Protein AF-A0A945JQY3-F1 (afdb_monomer)

pLDDT: mean 79.39, std 11.75, range [44.12, 92.62]

Mean predicted aligned error: 6.74 Å

Sequence (109 aa):
MAISMALIERGHESPVTSWSNKIVCTKRDDGSFSLQLVVMGDYGVSREPSYTGIRSPEAFIDGLLSVADWSELRFDNDESVADICFRLHALDAAFADAVIDYVSANHAA

Secondary structure (DSSP, 8-state):
--EEEEEEEEEEE-SS-EEEEEEEEEE-TTS-EEEEEEEEETTEEEEEEEEEEE-SHHHHHHHHHHHHHTTT----TTHHHHHHHHHHHHH-HHHHHHHHHHHHHHHT-

Structure (mmCIF, N/CA/C/O backbone):
data_AF-A0A945JQY3-F1
#
_entry.id   AF-A0A945JQY3-F1
#
loop_
_atom_site.group_PDB
_atom_site.id
_atom_site.type_symbol
_atom_site.label_atom_id
_atom_site.label_alt_id
_atom_site.label_comp_id
_atom_site.label_asym_id
_atom_site.label_entity_id
_atom_site.label_seq_id
_atom_site.pdbx_PDB_ins_code
_atom_site.Cartn_x
_atom_site.Cartn_y
_atom_site.Cartn_z
_atom_site.occupancy
_atom_site.B_iso_or_equiv
_atom_site.auth_seq_id
_atom_site.auth_comp_id
_atom_site.auth_asym_id
_atom_site.auth_atom_id
_atom_site.pdbx_PDB_model_num
ATOM 1 N N . MET A 1 1 ? 5.618 -8.363 15.533 1.00 61.69 1 MET A N 1
ATOM 2 C CA . MET A 1 1 ? 6.143 -8.836 14.243 1.00 61.69 1 MET A CA 1
ATOM 3 C C . MET A 1 1 ? 5.440 -8.086 13.119 1.00 61.69 1 MET A C 1
ATOM 5 O O . MET A 1 1 ? 4.247 -8.285 12.930 1.00 61.69 1 MET A O 1
ATOM 9 N N . ALA A 1 2 ? 6.173 -7.251 12.378 1.00 78.19 2 ALA A N 1
ATOM 10 C CA . ALA A 1 2 ? 5.615 -6.528 11.238 1.00 78.19 2 ALA A CA 1
ATOM 11 C C . ALA A 1 2 ? 5.416 -7.466 10.035 1.00 78.19 2 ALA A C 1
ATOM 13 O O . ALA A 1 2 ? 6.288 -8.288 9.742 1.00 78.19 2 ALA A O 1
ATOM 14 N N . ILE A 1 3 ? 4.282 -7.333 9.347 1.00 85.38 3 ILE A N 1
ATOM 15 C CA . ILE A 1 3 ? 3.953 -8.106 8.141 1.00 85.38 3 ILE A CA 1
ATOM 16 C C . ILE A 1 3 ? 4.014 -7.151 6.951 1.00 85.38 3 ILE A C 1
ATOM 18 O O . ILE A 1 3 ? 3.432 -6.070 7.005 1.00 85.38 3 ILE A O 1
ATOM 22 N N . SER A 1 4 ? 4.727 -7.537 5.893 1.00 86.69 4 SER A N 1
ATOM 23 C CA . SER A 1 4 ? 4.901 -6.730 4.681 1.00 86.69 4 SER A CA 1
ATOM 24 C C . SER A 1 4 ? 4.304 -7.436 3.470 1.00 86.69 4 SER A C 1
ATOM 26 O O . SER A 1 4 ? 4.504 -8.637 3.299 1.00 86.69 4 SER A O 1
ATOM 28 N N . MET A 1 5 ? 3.625 -6.679 2.615 1.00 86.19 5 MET A N 1
ATOM 29 C CA . MET A 1 5 ? 2.990 -7.150 1.388 1.00 86.19 5 MET A CA 1
ATOM 30 C C . MET A 1 5 ? 3.258 -6.159 0.254 1.00 86.19 5 MET A C 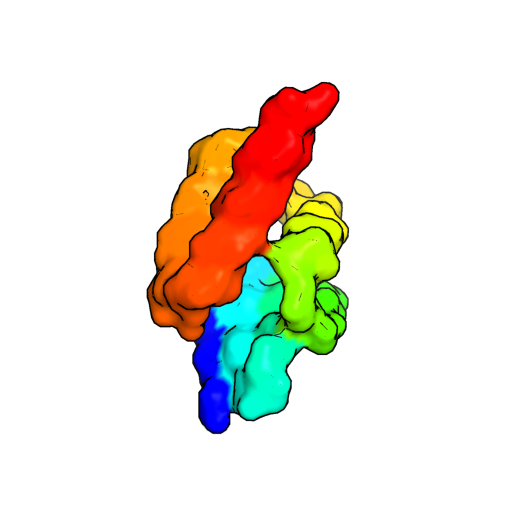1
ATOM 32 O O . MET A 1 5 ? 3.087 -4.955 0.429 1.00 86.19 5 MET A O 1
ATOM 36 N N . ALA A 1 6 ? 3.660 -6.644 -0.921 1.00 83.38 6 ALA A N 1
ATOM 37 C CA . ALA A 1 6 ? 3.740 -5.801 -2.112 1.00 83.38 6 ALA A CA 1
ATOM 38 C C . ALA A 1 6 ? 2.324 -5.544 -2.644 1.00 83.38 6 ALA A C 1
ATOM 40 O O . ALA A 1 6 ? 1.654 -6.480 -3.074 1.00 83.38 6 ALA A O 1
ATOM 41 N N . LEU A 1 7 ? 1.880 -4.289 -2.617 1.00 80.12 7 LEU A N 1
ATOM 42 C CA . LEU A 1 7 ? 0.587 -3.860 -3.151 1.00 80.12 7 LEU A CA 1
ATOM 43 C C . LEU A 1 7 ? 0.616 -3.723 -4.670 1.00 80.12 7 LEU A C 1
ATOM 45 O O . LEU A 1 7 ? -0.362 -4.041 -5.328 1.00 80.12 7 LEU A O 1
ATOM 49 N N . ILE A 1 8 ? 1.739 -3.262 -5.221 1.00 77.75 8 ILE A N 1
ATOM 50 C CA . ILE A 1 8 ? 1.907 -3.031 -6.658 1.00 77.75 8 ILE A CA 1
ATOM 51 C C . ILE A 1 8 ? 3.266 -3.558 -7.071 1.00 77.75 8 ILE A C 1
ATOM 53 O O . ILE A 1 8 ? 4.232 -3.432 -6.320 1.00 77.75 8 ILE A O 1
ATOM 57 N N . GLU A 1 9 ? 3.331 -4.133 -8.266 1.00 73.19 9 GLU A N 1
ATOM 58 C CA . GLU A 1 9 ? 4.566 -4.541 -8.915 1.00 73.19 9 GLU A CA 1
ATOM 59 C C . GLU A 1 9 ? 4.455 -4.265 -10.414 1.00 73.19 9 GLU A C 1
ATOM 61 O O . GLU A 1 9 ? 3.571 -4.797 -11.086 1.00 73.19 9 GLU A O 1
ATOM 66 N N . ARG A 1 10 ? 5.346 -3.423 -10.939 1.00 72.38 10 ARG A N 1
ATOM 67 C CA . ARG A 1 10 ? 5.498 -3.208 -12.381 1.00 72.38 10 ARG A CA 1
ATOM 68 C C . ARG A 1 10 ? 6.950 -3.423 -12.756 1.00 72.38 10 ARG A C 1
ATOM 70 O O . ARG A 1 10 ? 7.829 -2.737 -12.244 1.00 72.38 10 ARG A O 1
ATOM 77 N N . GLY A 1 11 ? 7.179 -4.392 -13.633 1.00 67.88 11 GLY A N 1
ATOM 78 C CA . GLY A 1 11 ? 8.458 -4.587 -14.297 1.00 67.88 11 GLY A CA 1
ATOM 79 C C . GLY A 1 11 ? 8.518 -3.761 -15.575 1.00 67.88 11 GLY A C 1
ATOM 80 O O . GLY A 1 11 ? 7.537 -3.676 -16.312 1.00 67.88 11 GLY A O 1
ATOM 81 N N . HIS A 1 12 ? 9.676 -3.176 -15.8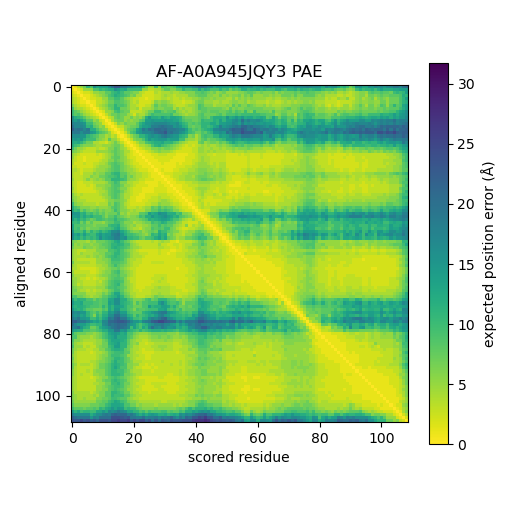31 1.00 63.19 12 HIS A N 1
ATOM 82 C CA . HIS A 1 12 ? 10.054 -2.606 -17.106 1.00 63.19 12 HIS A CA 1
ATOM 83 C C . HIS A 1 12 ? 11.266 -3.378 -17.628 1.00 63.19 12 HIS A C 1
ATOM 85 O O . HIS A 1 12 ? 12.375 -3.273 -17.097 1.00 63.19 12 HIS A O 1
ATOM 91 N N . GLU A 1 13 ? 11.052 -4.132 -18.701 1.00 61.25 13 GLU A N 1
ATOM 92 C CA . GLU A 1 13 ? 12.103 -4.888 -19.372 1.00 61.25 13 GLU A CA 1
ATOM 93 C C . GLU A 1 13 ? 12.519 -4.160 -20.652 1.00 61.25 13 GLU A C 1
ATOM 95 O O . GLU A 1 13 ? 11.717 -3.939 -21.559 1.00 61.25 13 GLU A O 1
ATOM 100 N N . SER A 1 14 ? 13.792 -3.776 -20.724 1.00 49.47 14 SER A N 1
ATOM 101 C CA . SER A 1 14 ? 14.440 -3.251 -21.925 1.00 49.47 14 SER A CA 1
ATOM 102 C C . SER A 1 14 ? 15.631 -4.144 -22.287 1.00 49.47 14 SER A C 1
ATOM 104 O O . SER A 1 14 ? 16.216 -4.757 -21.394 1.00 49.47 14 SER A O 1
ATOM 106 N N . PRO A 1 15 ? 16.067 -4.199 -23.562 1.00 54.19 15 PRO A N 1
ATOM 107 C CA . PRO A 1 15 ? 17.243 -4.977 -23.970 1.00 54.19 15 PRO A CA 1
ATOM 108 C C . PRO A 1 15 ? 18.545 -4.621 -23.234 1.00 54.19 15 PRO A C 1
ATOM 110 O O . PRO A 1 15 ? 19.521 -5.359 -23.340 1.00 54.19 15 PRO A O 1
ATOM 113 N N . VAL A 1 16 ? 18.585 -3.471 -22.555 1.00 59.28 16 VAL A N 1
ATOM 114 C CA . VAL A 1 16 ? 19.794 -2.905 -21.936 1.00 59.28 16 VAL A CA 1
ATOM 115 C C . VAL A 1 16 ? 19.691 -2.834 -20.411 1.00 59.28 16 VAL A C 1
ATOM 117 O O . VAL A 1 16 ? 20.722 -2.860 -19.746 1.00 59.28 16 VAL A O 1
ATOM 120 N N . THR A 1 17 ? 18.478 -2.746 -19.859 1.00 57.97 17 THR A N 1
ATOM 121 C CA . THR A 1 17 ? 18.246 -2.665 -18.413 1.00 57.97 17 THR A CA 1
ATOM 122 C C . THR A 1 17 ? 16.924 -3.319 -18.023 1.00 57.97 17 THR A C 1
ATOM 124 O O . THR A 1 17 ? 15.913 -3.168 -18.718 1.00 57.97 17 THR A O 1
ATOM 127 N N . SER A 1 18 ? 16.913 -4.001 -16.881 1.00 68.50 18 SER A N 1
ATOM 128 C CA . SER A 1 18 ? 15.689 -4.436 -16.210 1.00 68.50 18 SER A CA 1
ATOM 129 C C . SER A 1 18 ? 15.526 -3.669 -14.906 1.00 68.50 18 SER A C 1
ATOM 131 O O . SER A 1 18 ? 16.460 -3.548 -14.108 1.00 68.50 18 SER A O 1
ATOM 133 N N . TRP A 1 19 ? 14.338 -3.111 -14.696 1.00 70.06 19 TRP A N 1
ATOM 134 C CA . TRP A 1 19 ? 13.972 -2.505 -13.423 1.00 70.06 19 TRP A CA 1
ATOM 135 C C . TRP A 1 19 ? 12.516 -2.802 -13.083 1.00 70.06 19 TRP A C 1
ATOM 137 O O . TRP A 1 19 ? 11.677 -2.977 -13.959 1.00 70.06 19 TRP A O 1
ATOM 147 N N . SER A 1 20 ? 12.211 -2.901 -11.795 1.00 75.44 20 SER A N 1
ATOM 148 C CA . SER A 1 20 ? 10.865 -3.125 -11.286 1.00 75.44 20 SER A CA 1
ATOM 149 C C . SER A 1 20 ? 10.583 -2.208 -10.108 1.00 75.44 20 SER A C 1
ATOM 151 O O . SER A 1 20 ? 11.385 -2.113 -9.177 1.00 75.44 20 SER A O 1
ATOM 153 N N . ASN A 1 21 ? 9.425 -1.560 -10.145 1.00 79.81 21 ASN A N 1
ATOM 154 C CA . ASN A 1 21 ? 8.937 -0.710 -9.072 1.00 79.81 21 ASN A CA 1
ATOM 155 C C . ASN A 1 21 ? 7.872 -1.463 -8.288 1.00 79.81 21 ASN A C 1
ATOM 157 O O . ASN A 1 21 ? 6.939 -2.031 -8.868 1.00 79.81 21 ASN A O 1
ATOM 161 N N . LYS A 1 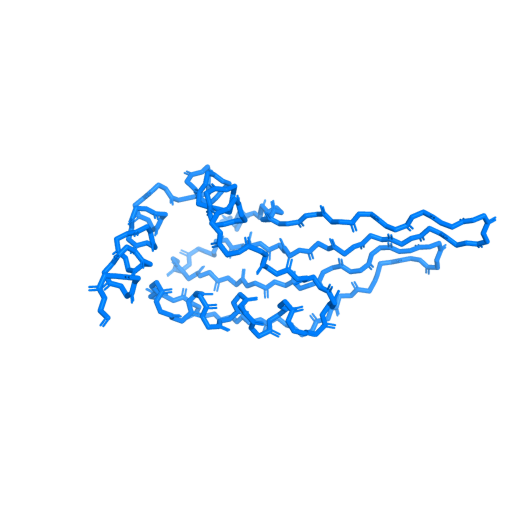22 ? 8.003 -1.455 -6.962 1.00 84.81 22 LYS A N 1
ATOM 162 C CA . LYS A 1 22 ? 7.025 -2.046 -6.053 1.00 84.81 22 LYS A CA 1
ATOM 163 C C . LYS A 1 22 ? 6.639 -1.079 -4.958 1.00 84.81 22 LYS A C 1
ATOM 165 O O . LYS A 1 22 ? 7.512 -0.505 -4.317 1.00 84.81 22 LYS A O 1
ATOM 170 N N . ILE A 1 23 ? 5.346 -0.976 -4.678 1.00 86.38 23 ILE A N 1
ATOM 171 C CA . ILE A 1 23 ? 4.874 -0.336 -3.448 1.00 86.38 23 ILE A CA 1
ATOM 172 C C . ILE A 1 23 ? 4.634 -1.438 -2.428 1.00 86.38 23 ILE A C 1
A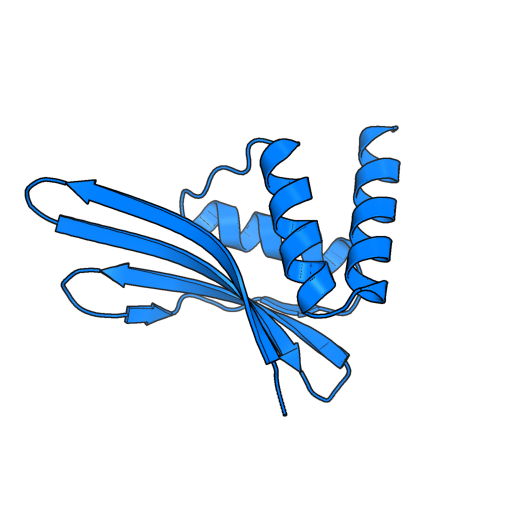TOM 174 O O . ILE A 1 23 ? 3.789 -2.308 -2.631 1.00 86.38 23 ILE A O 1
ATOM 178 N N . VAL A 1 24 ? 5.386 -1.418 -1.335 1.00 89.19 24 VAL A N 1
ATOM 179 C CA . VAL A 1 24 ? 5.258 -2.364 -0.229 1.00 89.19 24 VAL A CA 1
ATOM 180 C C . VAL A 1 24 ? 4.486 -1.704 0.899 1.00 89.19 24 VAL A C 1
ATOM 182 O O . VAL A 1 24 ? 4.883 -0.654 1.399 1.00 89.19 24 VAL A O 1
ATOM 185 N N . CYS A 1 25 ? 3.401 -2.344 1.320 1.00 90.44 25 CYS A N 1
ATOM 186 C CA . CYS A 1 25 ? 2.682 -1.998 2.530 1.00 90.44 25 CYS A CA 1
ATOM 187 C C . CYS A 1 25 ? 3.151 -2.870 3.689 1.00 90.44 25 CYS A C 1
ATOM 189 O O . CYS A 1 25 ? 3.218 -4.091 3.566 1.00 90.44 25 CYS A O 1
ATOM 191 N N . THR A 1 26 ? 3.447 -2.253 4.826 1.00 91.38 26 THR A N 1
ATOM 192 C CA . THR A 1 26 ? 3.837 -2.958 6.047 1.00 91.38 26 THR A CA 1
ATOM 193 C C . THR A 1 26 ? 2.897 -2.589 7.175 1.00 91.38 26 THR A C 1
ATOM 195 O O . THR A 1 26 ? 2.835 -1.420 7.557 1.00 91.38 26 THR A O 1
ATOM 198 N N . LYS A 1 27 ? 2.232 -3.590 7.752 1.00 90.94 27 LYS A N 1
ATOM 199 C CA . LYS A 1 27 ? 1.498 -3.455 9.008 1.00 90.94 27 LYS A CA 1
ATOM 200 C C . LYS A 1 27 ? 2.469 -3.620 10.172 1.00 90.94 27 LYS A C 1
ATOM 202 O O . LYS A 1 27 ? 3.168 -4.632 10.268 1.00 90.94 27 LYS A O 1
ATOM 207 N N . ARG A 1 28 ? 2.532 -2.613 11.039 1.00 90.06 28 ARG A N 1
ATOM 208 C CA . ARG A 1 28 ? 3.363 -2.587 12.247 1.00 90.06 28 ARG A CA 1
ATOM 209 C C . ARG A 1 28 ? 2.604 -3.112 13.460 1.00 90.06 28 ARG A C 1
ATOM 211 O O . ARG A 1 28 ? 1.380 -3.197 13.478 1.00 90.06 28 ARG A O 1
ATOM 218 N N . ASP A 1 29 ? 3.369 -3.399 14.507 1.00 88.06 29 ASP A N 1
ATOM 219 C CA . ASP A 1 29 ? 2.868 -3.928 15.780 1.00 88.06 29 ASP A CA 1
ATOM 220 C C . ASP A 1 29 ? 1.966 -2.945 16.533 1.00 88.06 29 ASP A C 1
ATOM 222 O O . ASP A 1 29 ? 1.122 -3.363 17.319 1.00 88.06 29 ASP A O 1
ATOM 226 N N . ASP A 1 30 ? 2.116 -1.645 16.276 1.00 88.81 30 ASP A N 1
ATOM 227 C CA . ASP A 1 30 ? 1.271 -0.594 16.846 1.00 88.81 30 ASP A CA 1
ATOM 228 C C . ASP A 1 30 ? -0.058 -0.409 16.087 1.00 88.81 30 ASP A C 1
ATOM 230 O O . ASP A 1 30 ? -0.811 0.519 16.383 1.00 88.81 30 ASP A O 1
ATOM 234 N N . GLY A 1 31 ? -0.329 -1.260 15.091 1.00 86.19 31 GLY A N 1
ATOM 235 C CA . GLY A 1 31 ? -1.510 -1.192 14.231 1.00 86.19 31 GLY A CA 1
ATOM 236 C C . GLY A 1 31 ? -1.416 -0.158 13.108 1.00 86.19 31 GLY A C 1
ATOM 237 O O . GLY A 1 31 ? -2.360 -0.036 12.335 1.00 86.19 31 GLY A O 1
ATOM 238 N N . SER A 1 32 ? -0.306 0.580 12.992 1.00 91.94 32 SER A N 1
ATOM 239 C CA . SER A 1 32 ? -0.101 1.510 11.879 1.00 91.94 32 SER A CA 1
ATOM 240 C C . SER A 1 32 ? 0.417 0.809 10.625 1.00 91.94 32 SER A C 1
ATOM 242 O O . SER A 1 32 ? 1.092 -0.222 10.688 1.00 91.94 32 SER A O 1
ATOM 244 N N . PHE A 1 33 ? 0.164 1.420 9.473 1.00 91.44 33 PHE A N 1
ATOM 245 C CA . PHE A 1 33 ? 0.713 1.002 8.193 1.00 91.44 33 PHE A CA 1
ATOM 246 C C . PHE A 1 33 ? 1.856 1.929 7.755 1.00 91.44 33 PHE A C 1
ATOM 248 O O . PHE A 1 33 ? 1.953 3.096 8.151 1.00 91.44 33 PHE A O 1
ATOM 255 N N . SER A 1 34 ? 2.756 1.409 6.925 1.00 91.94 34 SER A N 1
ATOM 256 C CA . SER A 1 34 ? 3.589 2.233 6.043 1.00 91.94 34 SER A CA 1
ATOM 257 C C . SER A 1 34 ? 3.533 1.756 4.620 1.00 91.94 34 SER A C 1
ATOM 259 O O . SER A 1 34 ? 3.378 0.563 4.384 1.00 91.94 34 SER A O 1
ATOM 261 N N . LEU A 1 35 ? 3.793 2.684 3.717 1.00 90.31 35 LEU A N 1
ATOM 262 C CA . LEU A 1 35 ? 4.019 2.457 2.306 1.00 90.31 35 LEU A CA 1
ATOM 263 C C . LEU A 1 35 ? 5.472 2.793 1.987 1.00 90.31 35 LEU A C 1
ATOM 265 O O . LEU A 1 35 ? 5.994 3.809 2.445 1.00 90.31 35 LEU A O 1
ATOM 269 N N . GLN A 1 36 ? 6.138 1.932 1.232 1.00 89.56 36 GLN A N 1
ATOM 270 C CA . GLN A 1 36 ? 7.506 2.144 0.778 1.00 89.56 36 GLN A CA 1
ATOM 271 C C . GLN A 1 36 ? 7.615 1.778 -0.693 1.00 89.56 36 GLN A C 1
ATOM 273 O O . GLN A 1 36 ? 7.220 0.682 -1.087 1.00 89.56 36 GLN A O 1
ATOM 278 N N . LEU A 1 37 ? 8.206 2.670 -1.483 1.00 86.00 37 LEU A N 1
ATOM 279 C CA . LEU A 1 37 ? 8.623 2.348 -2.838 1.00 86.00 37 LEU A CA 1
ATOM 280 C C . LEU A 1 37 ? 9.958 1.600 -2.804 1.00 86.00 37 LEU A C 1
ATOM 282 O O . LEU A 1 37 ? 10.938 2.039 -2.196 1.00 86.00 37 LEU A O 1
ATOM 286 N N . VAL A 1 38 ? 9.977 0.456 -3.472 1.00 85.31 38 VAL A N 1
ATOM 287 C CA . VAL A 1 38 ? 11.150 -0.382 -3.680 1.00 85.31 38 VAL A CA 1
ATOM 288 C C . VAL A 1 38 ? 11.400 -0.451 -5.177 1.00 85.31 38 VAL A C 1
ATOM 290 O O . VAL A 1 38 ? 10.577 -0.985 -5.919 1.00 85.31 38 VAL A O 1
ATOM 293 N N . VAL A 1 39 ? 12.542 0.075 -5.604 1.00 83.00 39 VAL A N 1
ATOM 294 C CA . VAL A 1 39 ? 13.009 0.012 -6.989 1.00 83.00 39 VAL A CA 1
ATOM 295 C C . VAL A 1 39 ? 14.088 -1.058 -7.053 1.00 83.00 39 VAL A C 1
ATOM 297 O O . VAL A 1 39 ? 15.133 -0.933 -6.416 1.00 83.00 39 VAL A O 1
ATOM 300 N N . MET A 1 40 ? 13.839 -2.139 -7.780 1.00 81.75 40 MET A N 1
ATOM 301 C CA . MET A 1 40 ? 14.827 -3.192 -8.012 1.00 81.75 40 MET A CA 1
ATOM 302 C C . MET A 1 40 ? 15.301 -3.114 -9.447 1.00 81.75 40 MET A C 1
ATOM 304 O O . MET A 1 40 ? 14.489 -3.286 -10.347 1.00 81.75 40 MET A O 1
ATOM 308 N N . GLY A 1 41 ? 16.591 -2.890 -9.659 1.00 79.06 41 GLY A N 1
ATOM 309 C CA . GLY A 1 41 ? 17.193 -2.934 -10.986 1.00 79.06 41 GLY A CA 1
ATOM 310 C C . GLY A 1 41 ? 18.498 -3.713 -10.996 1.00 79.06 41 GLY A C 1
ATOM 311 O O . GLY A 1 41 ? 18.934 -4.242 -9.972 1.00 79.06 41 GLY A O 1
ATOM 312 N N . ASP A 1 42 ? 19.152 -3.735 -12.153 1.00 74.75 42 ASP A N 1
ATOM 313 C CA . ASP A 1 42 ? 20.404 -4.479 -12.365 1.00 74.75 42 ASP A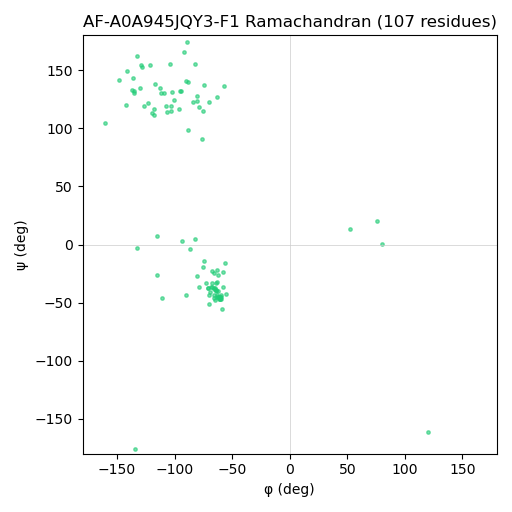 CA 1
ATOM 314 C C . ASP A 1 42 ? 21.543 -4.067 -11.411 1.00 74.75 42 ASP A C 1
ATOM 316 O O . ASP A 1 42 ? 22.442 -4.854 -11.119 1.00 74.75 42 ASP A O 1
ATOM 320 N N . TYR A 1 43 ? 21.489 -2.841 -10.879 1.00 73.00 43 TYR A N 1
ATOM 321 C CA . TYR A 1 43 ? 22.476 -2.288 -9.944 1.00 73.00 43 TYR A CA 1
ATOM 322 C C . TYR A 1 43 ? 22.115 -2.481 -8.462 1.00 73.00 43 TYR A C 1
ATOM 324 O O . TYR A 1 43 ? 22.845 -2.012 -7.587 1.00 73.00 43 TYR A O 1
ATOM 332 N N . GLY A 1 44 ? 21.011 -3.172 -8.165 1.00 77.06 44 GLY A N 1
ATOM 333 C CA . GLY A 1 44 ? 20.571 -3.485 -6.808 1.00 77.06 44 GLY A CA 1
ATOM 334 C C . GLY A 1 44 ? 19.194 -2.922 -6.458 1.00 77.06 44 GLY A C 1
ATOM 335 O O . GLY A 1 44 ? 18.379 -2.601 -7.320 1.00 77.06 44 GLY A O 1
ATOM 336 N N . VAL A 1 45 ? 18.925 -2.847 -5.153 1.00 79.56 45 VAL A N 1
ATOM 337 C CA . VAL A 1 45 ? 17.631 -2.424 -4.604 1.00 79.56 45 VAL A CA 1
ATOM 338 C C . VAL A 1 45 ? 17.756 -1.017 -4.022 1.00 79.56 45 VAL A C 1
ATOM 340 O O . VAL A 1 45 ? 18.437 -0.845 -3.010 1.00 79.56 45 VAL A O 1
ATOM 343 N N . SER A 1 46 ? 17.075 -0.034 -4.617 1.00 80.06 46 SER A N 1
ATOM 344 C CA . SER A 1 46 ? 16.841 1.272 -3.990 1.00 80.06 46 SER A CA 1
ATOM 345 C C . SER A 1 46 ? 15.543 1.244 -3.191 1.00 80.06 46 SER A C 1
ATOM 347 O O . SER A 1 46 ? 14.542 0.645 -3.596 1.00 80.06 46 SER A O 1
ATOM 349 N N . ARG A 1 47 ? 15.564 1.889 -2.027 1.00 78.12 47 ARG A N 1
ATOM 350 C CA . ARG A 1 47 ? 14.387 2.099 -1.184 1.00 78.12 47 ARG A CA 1
ATOM 351 C C . ARG A 1 47 ? 14.188 3.595 -1.050 1.00 78.12 47 ARG A C 1
ATOM 353 O O . ARG A 1 47 ? 15.012 4.273 -0.444 1.00 78.12 47 ARG A O 1
ATOM 360 N N . GLU A 1 48 ? 13.095 4.066 -1.615 1.00 74.44 48 GLU A N 1
ATOM 361 C CA . GLU A 1 48 ? 12.734 5.479 -1.664 1.00 74.44 48 GLU A CA 1
ATOM 362 C C . GLU A 1 48 ? 11.901 5.861 -0.416 1.00 74.44 48 GLU A C 1
ATOM 364 O O . GLU A 1 48 ? 11.613 4.986 0.422 1.00 74.44 48 GLU A O 1
ATOM 369 N N . PRO A 1 49 ? 11.557 7.153 -0.213 1.00 64.75 49 PRO A N 1
ATOM 370 C CA . PRO A 1 49 ? 10.976 7.621 1.038 1.00 64.75 49 PRO A CA 1
ATOM 371 C C . PRO A 1 49 ? 9.688 6.869 1.380 1.00 64.75 49 PRO A C 1
ATOM 373 O O . PRO A 1 49 ? 8.830 6.619 0.535 1.00 64.75 49 PRO A O 1
ATOM 376 N N . SER A 1 50 ? 9.566 6.489 2.6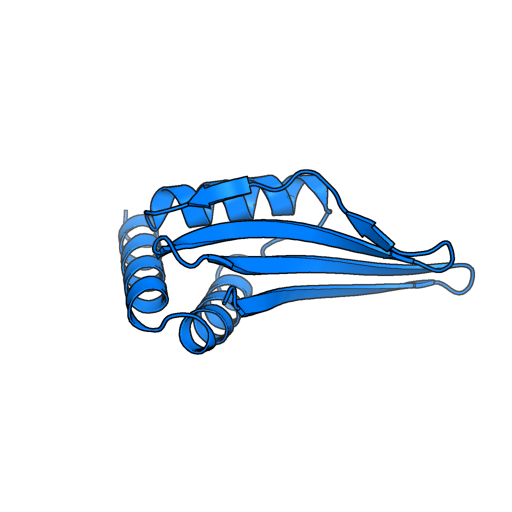51 1.00 78.50 50 SER A N 1
ATOM 377 C CA . SER A 1 50 ? 8.418 5.744 3.156 1.00 78.50 50 SER A CA 1
ATOM 378 C C . SER A 1 50 ? 7.374 6.680 3.754 1.00 78.50 50 SER A C 1
ATOM 380 O O . SER A 1 50 ? 7.702 7.488 4.625 1.00 78.50 50 SER A O 1
ATOM 382 N N . TYR A 1 51 ? 6.113 6.499 3.377 1.00 85.94 51 TYR A N 1
ATOM 383 C CA . TYR A 1 51 ? 4.973 7.072 4.087 1.00 85.94 51 TYR A CA 1
ATOM 384 C C . TYR A 1 51 ? 4.674 6.193 5.307 1.00 85.94 51 TYR A C 1
ATOM 386 O O . TYR A 1 51 ? 4.507 4.984 5.160 1.00 85.94 51 TYR A O 1
ATOM 394 N N . THR A 1 52 ? 4.664 6.737 6.525 1.00 88.25 52 THR A N 1
ATOM 395 C CA . THR A 1 52 ? 4.571 5.936 7.767 1.00 88.25 52 THR A CA 1
ATOM 396 C C . THR A 1 52 ? 3.528 6.487 8.731 1.00 88.25 52 THR A C 1
ATOM 398 O O . THR A 1 52 ? 3.122 7.637 8.609 1.00 88.25 52 THR A O 1
ATOM 401 N N . GLY A 1 53 ? 3.094 5.669 9.695 1.00 89.00 53 GLY A N 1
ATOM 402 C CA . GLY A 1 53 ? 2.118 6.091 10.703 1.00 89.00 53 GLY A CA 1
ATOM 403 C C . GLY A 1 53 ? 0.685 6.169 10.172 1.00 89.00 53 GLY A C 1
ATOM 404 O O . GLY A 1 53 ? -0.156 6.836 10.769 1.00 89.00 53 GLY A O 1
ATOM 405 N N . ILE A 1 54 ? 0.397 5.484 9.065 1.00 92.38 54 ILE A N 1
ATOM 406 C CA . ILE A 1 54 ? -0.916 5.481 8.424 1.00 92.38 54 ILE A CA 1
ATOM 407 C C . ILE A 1 54 ? -1.899 4.722 9.317 1.00 92.38 54 ILE A C 1
ATOM 409 O O . ILE A 1 54 ? -1.662 3.563 9.662 1.00 92.38 54 ILE A O 1
ATOM 413 N N . ARG A 1 55 ? -2.991 5.380 9.711 1.00 91.12 55 ARG A N 1
ATOM 414 C CA . ARG A 1 55 ? -4.029 4.809 10.590 1.00 91.12 55 ARG A CA 1
ATOM 415 C C . ARG A 1 55 ? -5.455 5.032 10.087 1.00 91.12 55 ARG A C 1
ATOM 417 O O . ARG A 1 55 ? -6.391 4.561 10.723 1.00 91.12 55 ARG A O 1
ATOM 424 N N . SER A 1 56 ? -5.626 5.741 8.975 1.00 92.62 56 SER A N 1
ATOM 425 C CA . SER A 1 56 ? -6.926 5.992 8.355 1.00 92.62 56 SER A CA 1
ATOM 426 C C . SER A 1 56 ? -6.903 5.613 6.871 1.00 92.62 56 SER A C 1
ATOM 428 O O . SER A 1 56 ? -5.835 5.669 6.253 1.00 92.62 56 SER A O 1
ATOM 430 N N . PRO A 1 57 ? -8.065 5.248 6.297 1.00 89.69 57 PRO A N 1
ATOM 431 C CA . PRO A 1 57 ? -8.209 5.012 4.861 1.00 89.69 57 PRO A CA 1
ATOM 432 C C . PRO A 1 57 ? -7.765 6.194 3.994 1.00 89.69 57 PRO A C 1
ATOM 434 O O . PRO A 1 57 ? -7.049 6.008 3.019 1.00 89.69 57 PRO A O 1
ATOM 437 N N . GLU A 1 58 ? -8.121 7.413 4.398 1.00 89.56 58 GLU A N 1
ATOM 438 C CA . GLU A 1 58 ? -7.727 8.657 3.727 1.00 89.56 58 GLU A CA 1
ATOM 439 C C . GLU A 1 58 ? -6.201 8.804 3.655 1.00 89.56 58 GLU A C 1
ATOM 441 O O . GLU A 1 58 ? -5.632 8.854 2.570 1.00 89.56 58 GLU A O 1
ATOM 446 N N . ALA A 1 59 ? -5.510 8.739 4.802 1.00 89.44 59 ALA A N 1
ATOM 447 C CA . ALA A 1 59 ? -4.050 8.853 4.847 1.00 89.44 59 ALA A CA 1
ATOM 448 C C . ALA A 1 59 ? -3.345 7.720 4.083 1.00 89.44 59 ALA A C 1
ATOM 450 O O . ALA A 1 59 ? -2.205 7.879 3.639 1.00 89.44 59 ALA A O 1
ATOM 451 N N . PHE A 1 60 ? -4.000 6.561 3.957 1.00 90.44 60 PHE A N 1
ATOM 452 C CA . PHE A 1 60 ? -3.503 5.456 3.151 1.00 90.44 60 PHE A CA 1
ATOM 453 C C . PHE A 1 60 ? -3.579 5.773 1.664 1.00 90.44 60 PHE A C 1
ATOM 455 O O . PHE A 1 60 ? -2.563 5.633 0.990 1.00 90.44 60 PHE A O 1
ATOM 462 N N . ILE A 1 61 ? -4.736 6.213 1.166 1.00 87.25 61 ILE A N 1
ATOM 463 C CA . ILE A 1 61 ? -4.910 6.578 -0.243 1.00 87.25 61 ILE A CA 1
ATOM 464 C C . ILE A 1 61 ? -4.005 7.760 -0.610 1.00 87.25 61 ILE A C 1
ATOM 466 O O . ILE A 1 61 ? -3.284 7.671 -1.601 1.00 87.25 61 ILE A O 1
ATOM 470 N N . ASP A 1 62 ? -3.932 8.800 0.220 1.00 87.00 62 ASP A N 1
ATOM 471 C CA . ASP A 1 62 ? -3.036 9.944 -0.004 1.00 87.00 62 ASP A CA 1
ATOM 472 C C . ASP A 1 62 ? -1.565 9.521 -0.067 1.00 87.00 62 ASP A C 1
ATOM 474 O O . ASP A 1 62 ? -0.815 9.932 -0.958 1.00 87.00 62 ASP A O 1
ATOM 478 N N . GLY A 1 63 ? -1.141 8.667 0.869 1.00 87.12 63 GLY A N 1
ATOM 479 C CA . GLY A 1 63 ? 0.212 8.118 0.881 1.00 87.12 63 GLY A CA 1
ATOM 480 C C . GLY A 1 63 ? 0.484 7.238 -0.337 1.00 87.12 63 GLY A C 1
ATOM 481 O O . GLY A 1 63 ? 1.568 7.292 -0.912 1.00 87.12 63 GLY A O 1
ATOM 482 N N . LEU A 1 64 ? -0.503 6.452 -0.758 1.00 84.81 64 LEU A N 1
ATOM 483 C CA . LEU A 1 64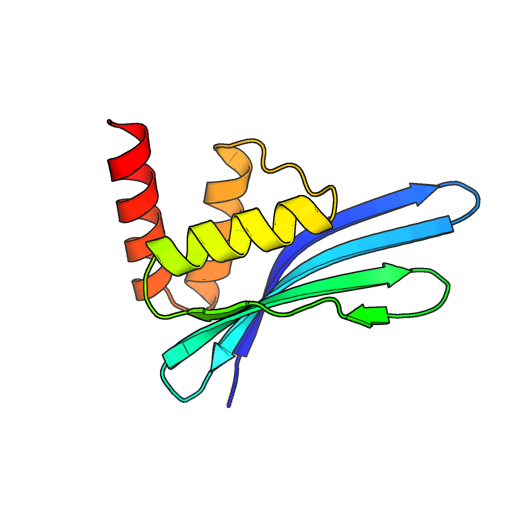 ? -0.418 5.570 -1.914 1.00 84.81 64 LEU A CA 1
ATOM 484 C C . LEU A 1 64 ? -0.256 6.370 -3.206 1.00 84.81 64 LEU A C 1
ATOM 486 O O . LEU A 1 64 ? 0.666 6.083 -3.963 1.00 84.81 64 LEU A O 1
ATOM 490 N N . LEU A 1 65 ? -1.071 7.408 -3.404 1.00 82.38 65 LEU A N 1
ATOM 491 C CA . LEU A 1 65 ? -0.974 8.329 -4.538 1.00 82.38 65 LEU A CA 1
ATOM 492 C C . LEU A 1 65 ? 0.339 9.122 -4.521 1.00 82.38 65 LEU A C 1
ATOM 494 O O . LEU A 1 65 ? 0.968 9.283 -5.562 1.00 82.38 65 LEU A O 1
ATOM 498 N N . SER A 1 66 ? 0.806 9.553 -3.347 1.00 82.56 66 SER A N 1
ATOM 499 C CA . SER A 1 66 ? 2.088 10.261 -3.219 1.00 82.56 66 SER A CA 1
ATOM 500 C C . SER A 1 66 ? 3.273 9.380 -3.628 1.00 82.56 66 SER A C 1
ATOM 502 O O . SER A 1 66 ? 4.170 9.819 -4.340 1.00 82.56 66 SER A O 1
ATOM 504 N N . VAL A 1 67 ? 3.277 8.113 -3.204 1.00 80.88 67 VAL A N 1
ATOM 505 C CA . VAL A 1 67 ? 4.334 7.150 -3.552 1.00 80.88 67 VAL A CA 1
ATOM 506 C C . VAL A 1 67 ? 4.233 6.718 -5.024 1.00 80.88 67 VAL A C 1
ATOM 508 O O . VAL A 1 67 ? 5.250 6.473 -5.680 1.00 80.88 67 VAL A O 1
ATOM 511 N N . ALA A 1 68 ? 3.015 6.642 -5.560 1.00 76.62 68 ALA A N 1
ATOM 512 C CA . ALA A 1 68 ? 2.750 6.378 -6.969 1.00 76.62 68 ALA A CA 1
ATOM 513 C C . ALA A 1 68 ? 3.344 7.445 -7.892 1.00 76.62 68 ALA A C 1
ATOM 515 O O . ALA A 1 68 ? 4.025 7.114 -8.863 1.00 76.62 68 ALA A O 1
ATOM 516 N N . ASP A 1 69 ? 3.125 8.716 -7.550 1.00 77.00 69 ASP A N 1
ATOM 517 C CA . ASP A 1 69 ? 3.587 9.871 -8.322 1.00 77.00 69 ASP A CA 1
ATOM 518 C C . ASP A 1 69 ? 5.115 9.862 -8.489 1.00 77.00 69 ASP A C 1
ATOM 520 O O . ASP A 1 69 ? 5.646 10.133 -9.564 1.00 77.00 69 ASP A O 1
ATOM 524 N N . TRP A 1 70 ? 5.840 9.424 -7.457 1.00 67.75 70 TRP A N 1
ATOM 525 C CA . TRP A 1 70 ? 7.304 9.326 -7.482 1.00 67.75 70 TRP A CA 1
ATOM 526 C C . TRP A 1 70 ? 7.858 8.167 -8.312 1.00 67.75 70 TRP A C 1
ATOM 528 O O . TRP A 1 70 ? 9.060 8.123 -8.566 1.00 67.75 70 TRP A O 1
ATOM 538 N N . SER A 1 71 ? 7.024 7.201 -8.694 1.00 65.12 71 SER A N 1
ATOM 539 C CA . SER A 1 71 ? 7.472 5.926 -9.266 1.00 65.12 71 SER A CA 1
ATOM 540 C C . SER A 1 71 ? 7.051 5.700 -10.712 1.00 65.12 71 SER A C 1
ATOM 542 O O . SER A 1 71 ? 7.231 4.592 -11.219 1.00 65.12 71 SER A O 1
ATOM 544 N N . GLU A 1 72 ? 6.465 6.710 -11.365 1.00 65.50 72 GLU A N 1
ATOM 545 C CA . GLU A 1 72 ? 5.810 6.585 -12.681 1.00 65.50 72 GLU A CA 1
ATOM 546 C C . GLU A 1 72 ? 4.761 5.449 -12.729 1.00 65.50 72 GLU A C 1
ATOM 548 O O . GLU A 1 72 ? 4.280 5.059 -13.797 1.00 65.50 72 GLU A O 1
ATOM 553 N N . LEU A 1 73 ? 4.368 4.916 -11.565 1.00 67.19 73 LEU A N 1
ATOM 554 C CA . LEU A 1 73 ? 3.336 3.904 -11.425 1.00 67.19 73 LEU A CA 1
ATOM 555 C C . LEU A 1 73 ? 1.996 4.616 -11.591 1.00 67.19 73 LEU A C 1
ATOM 557 O O . LEU A 1 73 ? 1.428 5.122 -10.628 1.00 67.19 73 LEU A O 1
ATOM 561 N N . ARG A 1 74 ? 1.488 4.688 -12.823 1.00 59.84 74 ARG A N 1
ATOM 562 C CA . ARG A 1 74 ? 0.125 5.175 -13.056 1.00 59.84 74 ARG A CA 1
ATOM 563 C C . ARG A 1 74 ? -0.886 4.239 -12.395 1.00 59.84 74 ARG A C 1
ATOM 565 O O . ARG A 1 74 ? -0.876 3.031 -12.630 1.00 59.84 74 ARG A O 1
ATOM 572 N N . PHE A 1 75 ? -1.757 4.825 -11.581 1.00 63.19 75 PHE A N 1
ATOM 573 C CA . PHE A 1 75 ? -2.952 4.183 -11.054 1.00 63.19 75 PHE A CA 1
ATOM 574 C C . PHE A 1 75 ? -4.067 4.419 -12.062 1.00 63.19 75 PHE A C 1
ATOM 576 O O . PHE A 1 75 ? -4.655 5.495 -12.095 1.00 63.19 75 PHE A O 1
ATOM 583 N N . ASP A 1 76 ? -4.337 3.435 -12.914 1.00 57.31 76 ASP A N 1
ATOM 584 C CA . ASP A 1 76 ? -5.555 3.463 -13.718 1.00 57.31 76 ASP A CA 1
ATOM 585 C C . ASP A 1 76 ? -6.716 3.010 -12.806 1.00 57.31 76 ASP A C 1
ATOM 587 O O . ASP A 1 76 ? -6.678 1.925 -12.214 1.00 57.31 76 ASP A O 1
ATOM 591 N N . ASN A 1 77 ? -7.676 3.920 -12.611 1.00 57.84 77 ASN A N 1
ATOM 592 C CA . ASN A 1 77 ? -8.378 4.179 -11.342 1.00 57.84 77 ASN A CA 1
ATOM 593 C C . ASN A 1 77 ? -9.238 3.057 -10.727 1.00 57.84 77 ASN A C 1
ATOM 595 O O . ASN A 1 77 ? -9.426 3.089 -9.516 1.00 57.84 77 ASN A O 1
ATOM 599 N N . ASP A 1 78 ? -9.708 2.052 -11.470 1.00 57.69 78 ASP A N 1
ATOM 600 C CA . ASP A 1 78 ? -10.633 1.049 -10.898 1.00 57.69 78 ASP A CA 1
ATOM 601 C C . ASP A 1 78 ? -10.001 -0.341 -10.743 1.00 57.69 78 ASP A C 1
ATOM 603 O O . ASP A 1 78 ? -10.082 -0.963 -9.681 1.00 57.69 78 ASP A O 1
ATOM 607 N N . GLU A 1 79 ? -9.298 -0.820 -11.771 1.00 50.00 79 GLU A N 1
ATOM 608 C CA . GLU A 1 79 ? -8.639 -2.133 -11.746 1.00 50.00 79 GLU A CA 1
ATOM 609 C C . GLU A 1 79 ? -7.474 -2.160 -10.740 1.00 50.00 79 GLU A C 1
ATOM 611 O O . GLU A 1 79 ? -7.248 -3.160 -10.055 1.00 50.00 79 GLU A O 1
ATOM 616 N N . SER A 1 80 ? -6.790 -1.022 -10.570 1.00 70.50 80 SER A N 1
ATOM 617 C CA . SER A 1 80 ? -5.689 -0.883 -9.610 1.00 70.50 80 SER A CA 1
ATOM 618 C C . SER A 1 80 ? -6.182 -0.889 -8.160 1.00 70.50 80 SER A C 1
ATOM 620 O O . SER A 1 80 ? -5.538 -1.481 -7.297 1.00 70.50 80 SER A O 1
ATOM 622 N N . VAL A 1 81 ? -7.336 -0.276 -7.870 1.00 72.31 81 VAL A N 1
ATOM 623 C CA . VAL A 1 81 ? -7.876 -0.209 -6.500 1.00 72.31 81 VAL A CA 1
ATOM 624 C C . VAL A 1 81 ? -8.338 -1.585 -6.030 1.00 72.31 81 VAL A C 1
ATOM 626 O O . VAL A 1 81 ? -8.051 -1.960 -4.893 1.00 72.31 81 VAL A O 1
ATOM 629 N N . ALA A 1 82 ? -8.992 -2.363 -6.895 1.00 73.38 82 ALA A N 1
ATOM 630 C CA . ALA A 1 82 ? -9.439 -3.712 -6.558 1.00 73.38 82 ALA A CA 1
ATOM 631 C C . ALA A 1 82 ? -8.265 -4.660 -6.240 1.00 73.38 82 ALA A C 1
ATOM 633 O O . ALA A 1 82 ? -8.312 -5.355 -5.222 1.00 73.38 82 ALA A O 1
ATOM 634 N N . ASP A 1 83 ? -7.190 -4.656 -7.044 1.00 78.75 83 ASP A N 1
ATOM 635 C CA . ASP A 1 83 ? -5.992 -5.481 -6.780 1.00 78.75 83 ASP A CA 1
ATOM 636 C C . ASP A 1 83 ? -5.294 -5.062 -5.475 1.00 78.75 83 ASP A C 1
ATOM 638 O O . ASP A 1 83 ? -4.896 -5.901 -4.660 1.00 78.75 83 ASP A O 1
ATOM 642 N N . ILE A 1 84 ? -5.210 -3.753 -5.219 1.00 83.00 84 ILE A N 1
ATOM 643 C CA . ILE A 1 84 ? -4.617 -3.218 -3.989 1.00 83.00 84 ILE A CA 1
ATOM 644 C C . ILE A 1 84 ? -5.447 -3.606 -2.771 1.00 83.00 84 ILE A C 1
ATOM 646 O O . ILE A 1 84 ? -4.878 -4.070 -1.783 1.00 83.00 84 ILE A O 1
ATOM 650 N N . CYS A 1 85 ? -6.771 -3.468 -2.834 1.00 82.81 85 CYS A N 1
ATOM 651 C CA . CYS A 1 85 ? -7.658 -3.845 -1.738 1.00 82.81 85 CYS A CA 1
ATOM 652 C C . CYS A 1 85 ? -7.625 -5.355 -1.484 1.00 82.81 85 CYS A C 1
ATOM 654 O O . CYS A 1 85 ? -7.594 -5.769 -0.329 1.00 82.81 85 CYS A O 1
ATOM 656 N N . PHE A 1 86 ? -7.531 -6.186 -2.527 1.00 85.25 86 PHE A N 1
ATOM 657 C CA . PHE A 1 86 ? -7.372 -7.634 -2.377 1.00 85.25 86 PHE A CA 1
ATOM 658 C C . PHE A 1 86 ? -6.083 -7.999 -1.621 1.00 85.25 86 PHE A C 1
ATOM 660 O O . PHE A 1 86 ? -6.104 -8.777 -0.662 1.00 85.25 86 PHE A O 1
ATOM 667 N N . ARG A 1 87 ? -4.950 -7.397 -1.997 1.00 86.94 87 ARG A N 1
ATOM 668 C CA . ARG A 1 87 ? -3.660 -7.612 -1.316 1.00 86.94 87 ARG A CA 1
ATOM 669 C C . ARG A 1 87 ? -3.650 -7.031 0.095 1.00 86.94 87 ARG A C 1
ATOM 671 O O . ARG A 1 87 ? -3.072 -7.631 1.001 1.00 86.94 87 ARG A O 1
ATOM 678 N N . LEU A 1 88 ? -4.302 -5.887 0.291 1.00 88.06 88 LEU A N 1
ATOM 679 C CA . LEU A 1 88 ? -4.472 -5.265 1.597 1.00 88.06 88 LEU A CA 1
ATOM 680 C C . LEU A 1 88 ? -5.343 -6.133 2.504 1.00 88.06 88 LEU A C 1
ATOM 682 O O . LEU A 1 88 ? -5.006 -6.284 3.668 1.00 88.06 88 LEU A O 1
ATOM 686 N N . HIS A 1 89 ? -6.375 -6.791 1.977 1.00 90.38 89 HIS A N 1
ATOM 687 C CA . HIS A 1 89 ? -7.234 -7.693 2.742 1.00 90.38 89 HIS A CA 1
ATOM 688 C C . HIS A 1 89 ? -6.461 -8.918 3.261 1.00 90.38 89 HIS A C 1
ATOM 690 O O . HIS A 1 89 ? -6.723 -9.405 4.362 1.00 90.38 89 HIS A O 1
ATOM 696 N N . ALA A 1 90 ? -5.461 -9.400 2.514 1.00 87.12 90 ALA A N 1
ATOM 697 C CA . ALA A 1 90 ? -4.546 -10.441 2.993 1.00 87.12 90 ALA A CA 1
ATOM 698 C C . ALA A 1 90 ? -3.627 -9.961 4.138 1.00 87.12 90 ALA A C 1
ATOM 700 O O . ALA A 1 90 ? -3.128 -10.782 4.909 1.00 87.12 90 ALA A O 1
ATOM 701 N N . LEU A 1 91 ? -3.400 -8.648 4.255 1.00 87.81 91 LEU A N 1
ATOM 702 C CA . LEU A 1 91 ? -2.607 -8.026 5.317 1.00 87.81 91 LEU A CA 1
ATOM 703 C C . LEU A 1 91 ? -3.468 -7.637 6.535 1.00 87.81 91 LEU A C 1
ATOM 705 O O . LEU A 1 91 ? -3.067 -7.853 7.682 1.00 87.81 91 LEU A O 1
ATOM 709 N N . ASP A 1 92 ? -4.636 -7.050 6.282 1.00 90.62 92 ASP A N 1
ATOM 710 C CA . ASP A 1 92 ? -5.650 -6.633 7.244 1.00 90.62 92 ASP A CA 1
ATOM 711 C C . ASP A 1 92 ? -7.011 -6.447 6.546 1.00 90.62 92 ASP A C 1
ATOM 713 O O . ASP A 1 92 ? -7.239 -5.456 5.853 1.00 90.62 92 ASP A O 1
ATOM 717 N N . ALA A 1 93 ? -7.920 -7.403 6.747 1.00 89.75 93 ALA A N 1
ATOM 718 C CA . ALA A 1 93 ? -9.258 -7.383 6.155 1.00 89.75 93 ALA A CA 1
ATOM 719 C C . ALA A 1 93 ? -10.086 -6.163 6.588 1.00 89.75 93 ALA A C 1
ATOM 721 O O . ALA A 1 93 ? -10.669 -5.486 5.750 1.00 89.75 93 ALA A O 1
ATOM 722 N N . ALA A 1 94 ? -10.080 -5.834 7.883 1.00 91.31 94 ALA A N 1
ATOM 723 C CA . ALA A 1 94 ? -10.892 -4.742 8.414 1.00 91.31 94 ALA A CA 1
ATOM 724 C C . ALA A 1 94 ? -10.435 -3.379 7.877 1.00 91.31 94 ALA A C 1
ATOM 726 O O . ALA A 1 94 ? -11.255 -2.511 7.581 1.00 91.31 94 ALA A O 1
ATOM 727 N N . PHE A 1 95 ? -9.122 -3.185 7.739 1.00 90.88 95 PHE A N 1
ATOM 728 C CA . PHE A 1 95 ? -8.579 -1.973 7.140 1.00 90.88 95 PHE A CA 1
ATOM 729 C C . PHE A 1 95 ? -8.835 -1.916 5.630 1.00 90.88 95 PHE A C 1
ATOM 731 O O . PHE A 1 95 ? -9.138 -0.844 5.113 1.00 90.88 95 PHE A O 1
ATOM 738 N N . ALA A 1 96 ? -8.760 -3.051 4.929 1.00 91.38 96 ALA A N 1
ATOM 739 C CA . ALA A 1 96 ? -9.087 -3.118 3.508 1.00 91.38 96 ALA A CA 1
ATOM 740 C C . ALA A 1 96 ? -10.548 -2.746 3.229 1.00 91.38 96 ALA A C 1
ATOM 742 O O . ALA A 1 96 ? -10.795 -1.922 2.352 1.00 91.38 96 ALA A O 1
ATOM 743 N N . ASP A 1 97 ? -11.492 -3.267 4.015 1.00 90.69 97 ASP A N 1
ATOM 744 C CA . ASP A 1 97 ? -12.913 -2.918 3.902 1.00 90.69 97 ASP A CA 1
ATOM 745 C C . ASP A 1 97 ? -13.134 -1.413 4.129 1.00 90.69 97 ASP A C 1
ATOM 747 O O . ASP A 1 97 ? -13.805 -0.752 3.339 1.00 90.69 97 ASP A O 1
ATOM 751 N N . ALA A 1 98 ? -12.473 -0.830 5.136 1.00 91.56 98 ALA A N 1
ATOM 752 C CA . ALA A 1 98 ? -12.541 0.609 5.393 1.00 91.56 98 ALA A CA 1
ATOM 753 C C . ALA A 1 98 ? -11.974 1.461 4.236 1.00 91.56 98 ALA A C 1
ATOM 755 O O . ALA A 1 98 ? -12.453 2.570 3.991 1.00 91.56 98 ALA A O 1
ATOM 756 N N . VAL A 1 99 ? -10.959 0.962 3.520 1.00 89.31 99 VAL A N 1
ATOM 757 C CA . VAL A 1 99 ? -10.427 1.602 2.305 1.00 89.31 99 VAL A CA 1
ATOM 758 C C . VAL A 1 99 ? -11.414 1.500 1.145 1.00 89.31 99 VAL A C 1
ATOM 760 O O . VAL A 1 99 ? -11.642 2.506 0.471 1.00 89.31 99 VAL A O 1
ATOM 763 N N . ILE A 1 100 ? -12.042 0.341 0.939 1.00 88.38 100 ILE A N 1
ATOM 764 C CA . ILE A 1 100 ? -13.074 0.150 -0.092 1.00 88.38 100 ILE A CA 1
ATOM 765 C C . ILE A 1 100 ? -14.251 1.103 0.142 1.00 88.38 100 ILE A C 1
ATOM 767 O O . ILE A 1 100 ? -14.680 1.782 -0.795 1.00 88.38 100 ILE A O 1
ATOM 771 N N . ASP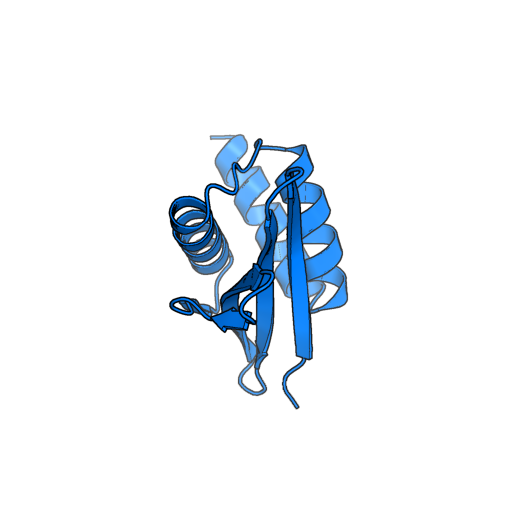 A 1 101 ? -14.740 1.194 1.379 1.00 89.50 101 ASP A N 1
ATOM 772 C CA . ASP A 1 101 ? -15.838 2.090 1.752 1.00 89.50 101 ASP A CA 1
ATOM 773 C C . ASP A 1 101 ? -15.474 3.557 1.494 1.00 89.50 101 ASP A C 1
ATOM 775 O O . ASP A 1 101 ? -16.259 4.304 0.906 1.00 89.50 101 ASP A O 1
ATOM 779 N N . TYR A 1 102 ? -14.261 3.967 1.879 1.00 89.00 102 TYR A N 1
ATOM 780 C CA . TYR A 1 102 ? -13.767 5.325 1.651 1.00 89.00 102 TYR A CA 1
ATOM 781 C C . TYR A 1 102 ? -13.681 5.671 0.158 1.00 89.00 102 TYR A C 1
ATOM 783 O O . TYR A 1 102 ? -14.152 6.734 -0.252 1.00 89.00 102 TYR A O 1
ATOM 791 N N . VAL A 1 103 ? -13.108 4.791 -0.669 1.00 84.50 103 VAL A N 1
ATOM 792 C CA . VAL A 1 103 ? -13.002 5.030 -2.119 1.00 84.50 103 VAL A CA 1
ATOM 793 C C . VAL A 1 103 ? -14.387 5.058 -2.764 1.00 84.50 103 VAL A C 1
ATOM 795 O O . VAL A 1 103 ? -14.677 5.955 -3.553 1.00 84.50 103 VAL A O 1
ATOM 798 N N . SER A 1 104 ? -15.270 4.129 -2.389 1.00 83.94 104 SER A N 1
ATOM 799 C CA . SER A 1 104 ? -16.638 4.056 -2.919 1.00 83.94 104 SER A CA 1
ATOM 800 C C . SER A 1 104 ? -17.453 5.306 -2.580 1.00 83.94 104 SER A C 1
ATOM 802 O O . SER A 1 104 ? -18.187 5.812 -3.427 1.00 83.94 104 SER A O 1
ATOM 804 N N . ALA A 1 105 ? -17.301 5.841 -1.364 1.00 84.56 105 ALA A N 1
ATOM 805 C CA . ALA A 1 105 ? -17.972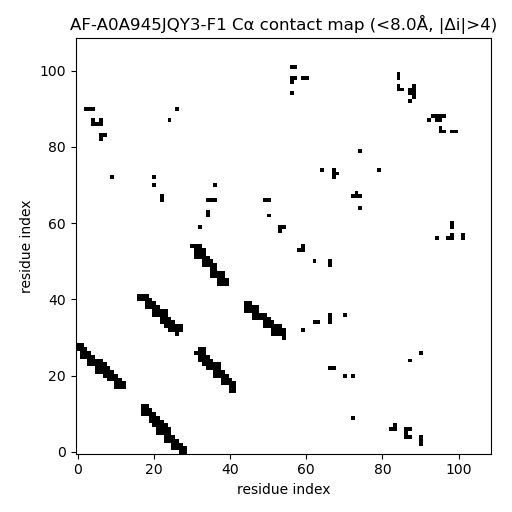 7.066 -0.938 1.00 84.56 105 ALA A CA 1
ATOM 806 C C . ALA A 1 105 ? -17.472 8.313 -1.688 1.00 84.56 105 ALA A C 1
ATOM 808 O O . ALA A 1 105 ? -18.276 9.188 -2.001 1.00 84.56 105 ALA A O 1
ATOM 809 N N . ASN A 1 106 ? -16.173 8.390 -1.999 1.00 76.81 106 ASN A N 1
ATOM 810 C CA . ASN A 1 106 ? -15.590 9.525 -2.724 1.00 76.81 106 ASN A CA 1
ATOM 811 C C . ASN A 1 106 ? -15.807 9.460 -4.243 1.00 76.81 106 ASN A C 1
ATOM 813 O O . ASN A 1 106 ? -15.879 10.505 -4.876 1.00 76.81 106 ASN A O 1
ATOM 817 N N . HIS A 1 107 ? -15.954 8.272 -4.839 1.00 64.75 107 HIS A N 1
ATOM 818 C CA . HIS A 1 107 ? -16.328 8.139 -6.256 1.00 64.75 107 HIS A CA 1
ATOM 819 C C . HIS A 1 107 ? -17.815 8.424 -6.528 1.00 64.75 107 HIS A C 1
ATOM 821 O O . HIS A 1 107 ? -18.193 8.680 -7.669 1.00 64.75 107 HIS A O 1
ATOM 827 N N . ALA A 1 108 ? -18.667 8.358 -5.502 1.00 52.25 108 ALA A N 1
ATOM 828 C CA . ALA A 1 108 ? -20.095 8.655 -5.607 1.00 52.25 108 ALA A CA 1
ATOM 829 C C . ALA A 1 108 ? -20.438 10.151 -5.425 1.00 52.25 108 ALA A C 1
ATOM 831 O O . ALA A 1 108 ? -21.614 10.509 -5.540 1.00 52.25 108 ALA A O 1
ATOM 832 N N . ALA A 1 109 ? -19.446 10.993 -5.115 1.00 44.12 109 ALA A N 1
ATOM 833 C CA . ALA A 1 109 ? -19.581 12.427 -4.845 1.00 44.12 109 ALA A CA 1
ATOM 834 C C . ALA A 1 109 ? -19.142 13.279 -6.047 1.00 44.12 109 ALA A C 1
ATOM 836 O O . ALA A 1 109 ? -19.787 14.332 -6.267 1.00 44.12 109 ALA A O 1
#

Radius of gyration: 14.21 Å; Cα contacts (8 Å, |Δi|>4): 176; chains: 1; bounding box: 43×23×41 Å

Solvent-accessible surface area (backbone atoms only — not comparable to full-atom values): 6086 Å² total; per-residue (Å²): 121,68,50,74,46,72,51,42,78,48,78,47,84,50,103,87,51,49,39,32,45,26,38,32,39,31,44,39,77,88,70,27,31,29,41,30,40,36,38,41,36,86,92,46,77,48,75,53,84,62,44,67,76,30,79,47,48,64,56,42,52,55,43,50,53,56,53,24,70,77,62,79,51,77,74,60,80,61,72,49,50,53,52,32,37,55,48,36,34,77,76,39,48,72,60,22,52,49,34,52,52,50,52,55,55,61,75,74,106

Nearest PDB structures (foldseek):
  4rth-assembly2_B  TM=6.529E-01  e=2.371E-01  Zea mays
  2eoc-assembly1_A  TM=5.929E-01  e=2.105E-01  Homo sapiens
  2xyi-assembly1_A  TM=5.139E-01  e=8.293E-01  Drosophila melanogaster
  5z3r-assembly4_E  TM=4.598E-01  e=3.908E+00  Mycolicibacterium neoaurum

Foldseek 3Di:
DKDKFFLDWDWDDDPVKIKIWTWMWIQDPVRKIKTWIWIQIPVGIDIDDMDTRHDALVSVVVRVVVNCVVGVNDCPDPVSLVSNLVRVCVVPVVRSVRNVVVSVVVVVD